Protein AF-M4BTX4-F1 (afdb_monomer_lite)

Radius of gyration: 18.1 Å; chains: 1; bounding box: 54×31×43 Å

pLDDT: mean 90.6, std 6.27, range [53.47, 97.69]

Secondary structure (DSSP, 8-state):
-HHHHHH-HHHHHHHHHHHHHHHHHHHHHHHTHHHHSSS-HHHHHHHHHHHHHHHHHHIIIIII-S--GGGT-HHIIIIIHHHHHHHHHHTTTTSSHHHHHHHHHHHHHHHHHHHHTTT-

Sequence (120 aa):
MVWYIALDIRAGTLAAGIVLLSYVFANYFVMEGSQALGVNCIRVCIAIQATAWILQFVGHGVFERRKPALFDSLDQAIITAPMFVLLEILFPLGYRPELYQRVTKQAQLNVVNFKASKTL

InterPro domains:
  IPR009305 2-hydroxy-palmitic acid dioxygenase Mpo1-like [PF06127] (33-90)
  IPR009305 2-hydroxy-palmitic acid dioxygenase Mpo1-like [PTHR28026] (2-118)

Structure (mmCIF, N/CA/C/O backbone):
data_AF-M4BTX4-F1
#
_entry.id   AF-M4BTX4-F1
#
loop_
_atom_site.group_PDB
_atom_site.id
_atom_site.type_symbol
_atom_site.label_atom_id
_atom_site.label_alt_id
_atom_site.label_comp_id
_atom_site.label_asym_id
_atom_site.label_entity_id
_atom_site.label_seq_id
_atom_site.pdbx_PDB_ins_code
_atom_site.Cartn_x
_atom_site.Cartn_y
_atom_site.Cartn_z
_atom_site.occupancy
_atom_site.B_iso_or_equiv
_atom_site.auth_seq_id
_atom_site.auth_comp_id
_atom_site.auth_asym_id
_atom_site.auth_atom_id
_atom_site.pdbx_PDB_model_num
ATOM 1 N N . MET A 1 1 ? 1.515 13.933 -2.395 1.00 83.62 1 MET A N 1
ATOM 2 C CA . MET A 1 1 ? 2.581 14.088 -1.379 1.00 83.62 1 MET A CA 1
ATOM 3 C C . MET A 1 1 ? 2.163 15.040 -0.270 1.00 83.62 1 MET A C 1
ATOM 5 O O . MET A 1 1 ? 1.965 14.567 0.838 1.00 83.62 1 MET A O 1
ATOM 9 N N . VAL A 1 2 ? 1.923 16.328 -0.558 1.00 89.75 2 VAL A N 1
ATOM 10 C CA . VAL A 1 2 ? 1.476 17.316 0.454 1.00 89.75 2 VAL A CA 1
ATOM 11 C C . VAL A 1 2 ? 0.210 16.871 1.194 1.00 89.75 2 VAL A C 1
ATOM 13 O O . VAL A 1 2 ? 0.145 16.981 2.411 1.00 89.75 2 VAL A O 1
ATOM 16 N N . TRP A 1 3 ? -0.750 16.277 0.477 1.00 89.44 3 TRP A N 1
ATOM 17 C CA . TRP A 1 3 ? -1.963 15.717 1.079 1.00 89.44 3 TRP A CA 1
ATOM 18 C C . TRP A 1 3 ? -1.682 14.707 2.204 1.00 89.44 3 TRP A C 1
ATOM 20 O O . TRP A 1 3 ? -2.297 14.782 3.259 1.00 89.44 3 TRP A O 1
ATOM 30 N N . TYR A 1 4 ? -0.714 13.800 2.033 1.00 91.75 4 TYR A N 1
ATOM 31 C CA . TYR A 1 4 ? -0.382 12.808 3.065 1.00 91.75 4 TYR A CA 1
ATOM 32 C C . TYR A 1 4 ? 0.195 13.464 4.307 1.00 91.75 4 TYR A C 1
ATOM 34 O O . TYR A 1 4 ? -0.222 13.154 5.419 1.00 91.75 4 TYR A O 1
ATOM 42 N N . ILE A 1 5 ? 1.103 14.414 4.102 1.00 92.94 5 ILE A N 1
ATOM 43 C CA . ILE A 1 5 ? 1.730 15.185 5.174 1.00 92.94 5 ILE A CA 1
ATOM 44 C C . ILE A 1 5 ? 0.669 15.967 5.966 1.00 92.94 5 ILE A C 1
ATOM 46 O O . ILE A 1 5 ? 0.755 16.039 7.189 1.00 92.94 5 ILE A O 1
ATOM 50 N N . ALA A 1 6 ? -0.352 16.501 5.285 1.00 93.62 6 ALA A N 1
ATOM 51 C CA . ALA A 1 6 ? -1.463 17.204 5.922 1.00 93.62 6 ALA A CA 1
ATOM 52 C C . ALA A 1 6 ? -2.355 16.286 6.781 1.00 93.62 6 ALA A C 1
ATOM 54 O O . ALA A 1 6 ? -2.885 16.743 7.791 1.00 93.62 6 ALA A O 1
ATOM 55 N N . LEU A 1 7 ? -2.511 15.007 6.413 1.00 91.50 7 LEU A N 1
ATOM 56 C CA . LEU A 1 7 ? -3.307 14.038 7.182 1.00 91.50 7 LEU A CA 1
ATOM 57 C C . LEU A 1 7 ? -2.621 13.618 8.488 1.00 91.50 7 LEU A C 1
ATOM 59 O O . LEU A 1 7 ? -3.256 13.556 9.538 1.00 91.50 7 LEU A O 1
ATOM 63 N N . ASP A 1 8 ? -1.327 13.318 8.433 1.00 93.88 8 ASP A N 1
ATOM 64 C CA . ASP A 1 8 ? -0.500 13.073 9.611 1.00 93.88 8 ASP A CA 1
ATOM 65 C C . ASP A 1 8 ? 0.957 13.365 9.255 1.00 93.88 8 ASP A C 1
ATOM 67 O O . ASP A 1 8 ? 1.511 12.766 8.337 1.00 93.88 8 ASP A O 1
ATOM 71 N N . ILE A 1 9 ? 1.605 14.262 9.997 1.00 94.81 9 ILE A N 1
ATOM 72 C CA . ILE A 1 9 ? 2.949 14.727 9.637 1.00 94.81 9 ILE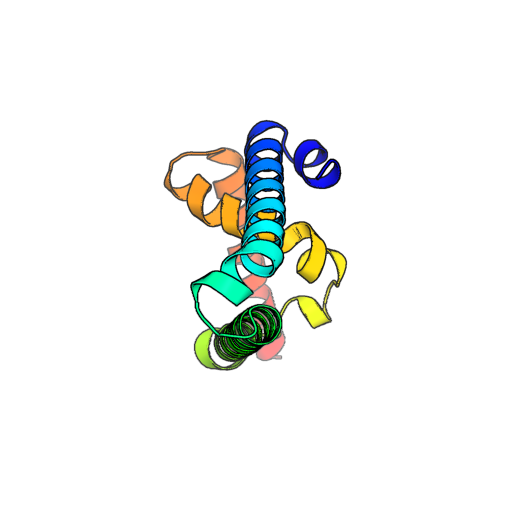 A CA 1
ATOM 73 C C . ILE A 1 9 ? 3.984 13.593 9.593 1.00 94.81 9 ILE A C 1
ATOM 75 O O . ILE A 1 9 ? 4.870 13.616 8.744 1.00 94.81 9 ILE A O 1
ATOM 79 N N . ARG A 1 10 ? 3.898 12.582 10.468 1.00 95.19 10 ARG A N 1
ATOM 80 C CA . ARG A 1 10 ? 4.937 11.544 10.581 1.00 95.19 10 ARG A CA 1
ATOM 81 C C . ARG A 1 10 ? 4.698 10.427 9.573 1.00 95.19 10 ARG A C 1
ATOM 83 O O . ARG A 1 10 ? 5.541 10.184 8.713 1.00 95.19 10 ARG A O 1
ATOM 90 N N . ALA A 1 11 ? 3.538 9.781 9.652 1.00 95.44 11 ALA A N 1
ATOM 91 C CA . ALA A 1 11 ? 3.173 8.707 8.736 1.00 95.44 11 ALA A CA 1
ATOM 92 C C . ALA A 1 11 ? 2.987 9.243 7.309 1.00 95.44 11 ALA A C 1
ATOM 94 O O . ALA A 1 11 ? 3.381 8.588 6.352 1.00 95.44 11 ALA A O 1
ATOM 95 N N . GLY A 1 12 ? 2.483 10.466 7.157 1.00 95.06 12 GLY A N 1
ATOM 96 C CA . GLY A 1 12 ? 2.304 11.109 5.863 1.00 95.06 12 GLY A CA 1
ATOM 97 C C . GLY A 1 12 ? 3.609 11.505 5.186 1.00 95.06 12 GLY A C 1
ATOM 98 O O . GLY A 1 12 ? 3.729 11.341 3.974 1.00 95.06 12 GLY A O 1
ATOM 99 N N . THR A 1 13 ? 4.614 11.956 5.947 1.00 95.75 13 THR A N 1
ATOM 100 C CA . THR A 1 13 ? 5.965 12.179 5.401 1.00 95.75 13 THR A CA 1
ATOM 101 C C . THR A 1 13 ? 6.599 10.860 4.971 1.00 95.75 13 THR A C 1
ATOM 103 O O . THR A 1 13 ? 7.175 10.790 3.888 1.00 95.75 13 THR A O 1
ATOM 106 N N . LEU A 1 14 ? 6.437 9.795 5.763 1.00 95.88 14 LEU A N 1
ATOM 107 C CA . LEU A 1 14 ? 6.919 8.463 5.396 1.00 95.88 14 LEU A CA 1
ATOM 108 C C . LEU A 1 14 ? 6.228 7.937 4.128 1.00 95.88 14 LEU A C 1
ATOM 110 O O . LEU A 1 14 ? 6.910 7.530 3.191 1.00 95.88 14 LEU A O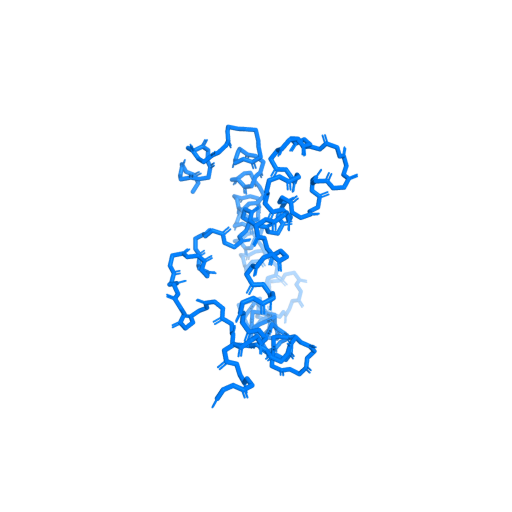 1
ATOM 114 N N . ALA A 1 15 ? 4.896 8.015 4.050 1.00 94.88 15 ALA A N 1
ATOM 115 C CA . ALA A 1 15 ? 4.132 7.644 2.859 1.00 94.88 15 ALA A CA 1
ATOM 116 C C . ALA A 1 15 ? 4.570 8.459 1.637 1.00 94.88 15 ALA A C 1
ATOM 118 O O . ALA A 1 15 ? 4.784 7.903 0.560 1.00 94.88 15 ALA A O 1
ATOM 119 N N . ALA A 1 16 ? 4.745 9.774 1.802 1.00 94.06 16 ALA A N 1
ATOM 120 C CA . ALA A 1 16 ? 5.201 10.639 0.726 1.00 94.06 16 ALA A CA 1
ATOM 121 C C . ALA A 1 16 ? 6.607 10.258 0.238 1.00 94.06 16 ALA A C 1
ATOM 123 O O . ALA A 1 16 ? 6.838 10.206 -0.969 1.00 94.06 16 ALA A O 1
ATOM 124 N N . GLY A 1 17 ? 7.515 9.932 1.160 1.00 95.56 17 GLY A N 1
ATOM 125 C CA . GLY A 1 17 ? 8.845 9.420 0.844 1.00 95.56 17 GLY A CA 1
ATOM 126 C C . GLY A 1 17 ? 8.794 8.098 0.081 1.00 95.56 17 GLY A C 1
ATOM 127 O O . GLY A 1 17 ? 9.426 7.982 -0.963 1.00 95.56 17 GLY A O 1
ATOM 128 N N . ILE A 1 18 ? 7.993 7.128 0.535 1.00 94.94 18 ILE A N 1
ATOM 129 C CA . ILE A 1 18 ? 7.848 5.823 -0.132 1.00 94.94 18 ILE A CA 1
ATOM 130 C C . ILE A 1 18 ? 7.319 5.989 -1.558 1.00 94.94 18 ILE A C 1
ATOM 132 O O . ILE A 1 18 ? 7.862 5.388 -2.487 1.00 94.94 18 ILE A O 1
ATOM 136 N N . VAL A 1 19 ? 6.290 6.817 -1.764 1.00 93.31 19 VAL A N 1
ATOM 137 C CA . VAL A 1 19 ? 5.749 7.038 -3.112 1.00 93.31 19 VAL A CA 1
ATOM 138 C C . VAL A 1 19 ? 6.752 7.778 -3.995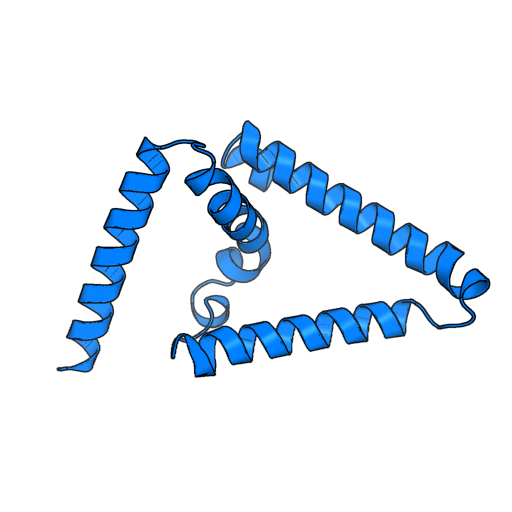 1.00 93.31 19 VAL A C 1
ATOM 140 O O . VAL A 1 19 ? 6.924 7.400 -5.152 1.00 93.31 19 VAL A O 1
ATOM 143 N N . LEU A 1 20 ? 7.457 8.783 -3.466 1.00 94.69 20 LEU A N 1
ATOM 144 C CA . LEU A 1 20 ? 8.502 9.485 -4.213 1.00 94.69 20 LEU A CA 1
ATOM 145 C C . LEU A 1 20 ? 9.637 8.537 -4.620 1.00 94.69 20 LEU A C 1
ATOM 147 O O . LEU A 1 20 ? 10.042 8.537 -5.779 1.00 94.69 20 LEU A O 1
ATOM 151 N N . LEU A 1 21 ? 10.117 7.700 -3.699 1.00 96.06 21 LEU A N 1
ATOM 152 C CA . LEU A 1 21 ? 11.153 6.707 -3.982 1.00 96.06 21 LEU A CA 1
ATOM 153 C C . LEU A 1 21 ? 10.679 5.685 -5.015 1.00 96.06 21 LEU A C 1
ATOM 155 O O . LEU A 1 21 ? 11.421 5.377 -5.941 1.00 96.06 21 LEU A O 1
ATOM 159 N N . SER A 1 22 ? 9.434 5.216 -4.909 1.00 93.50 22 SER A N 1
ATOM 160 C CA . SER A 1 22 ? 8.835 4.296 -5.883 1.00 93.50 22 SER A CA 1
ATOM 161 C C . SER A 1 22 ? 8.743 4.934 -7.271 1.00 93.50 22 SER A C 1
ATOM 163 O O . SER A 1 22 ? 9.044 4.286 -8.270 1.00 93.50 22 SER A O 1
ATOM 165 N N . TYR A 1 23 ? 8.382 6.218 -7.339 1.00 93.25 23 TYR A N 1
ATOM 166 C CA . TYR A 1 23 ? 8.350 6.981 -8.583 1.00 93.25 23 TYR A CA 1
ATOM 167 C C . TYR A 1 23 ? 9.747 7.129 -9.197 1.00 93.25 23 TYR A C 1
ATOM 169 O O . TYR A 1 23 ? 9.930 6.836 -10.378 1.00 93.25 23 TYR A O 1
ATOM 177 N N . VAL A 1 24 ? 10.744 7.544 -8.410 1.00 95.50 24 VAL A N 1
ATOM 178 C CA . VAL A 1 24 ? 12.134 7.680 -8.880 1.00 95.50 24 VAL A CA 1
ATOM 179 C C . VAL A 1 24 ? 12.673 6.331 -9.353 1.00 95.50 24 VAL A C 1
ATOM 181 O O . VAL A 1 24 ? 13.230 6.246 -10.446 1.00 95.50 24 VAL A O 1
ATOM 184 N N . PHE A 1 25 ? 12.442 5.267 -8.580 1.00 92.94 25 PHE A N 1
ATOM 185 C CA . PHE A 1 25 ? 12.839 3.909 -8.933 1.00 92.94 25 PHE A CA 1
ATOM 186 C C . PHE A 1 25 ? 12.192 3.443 -10.239 1.00 92.94 25 PHE A C 1
ATOM 188 O O . PHE A 1 25 ? 12.892 2.942 -11.113 1.00 92.94 25 PHE A O 1
ATOM 195 N N . ALA A 1 26 ? 10.883 3.643 -10.413 1.00 92.12 26 ALA A N 1
ATOM 196 C CA . ALA A 1 26 ? 10.184 3.257 -11.636 1.00 92.12 26 ALA A CA 1
ATOM 197 C C . ALA A 1 26 ? 10.728 3.996 -12.870 1.00 92.12 26 ALA A C 1
ATOM 199 O O . ALA A 1 26 ? 10.911 3.379 -13.918 1.00 92.12 26 ALA A O 1
ATOM 200 N N . ASN A 1 27 ? 11.038 5.292 -12.746 1.00 92.12 27 ASN A N 1
ATOM 201 C CA . ASN A 1 27 ? 11.642 6.062 -13.837 1.00 92.12 27 ASN A CA 1
ATOM 202 C C . ASN A 1 27 ? 13.044 5.551 -14.179 1.00 92.12 27 ASN A C 1
ATOM 204 O O . ASN A 1 27 ? 13.331 5.288 -15.345 1.00 92.12 27 ASN A O 1
ATOM 208 N N . TYR A 1 28 ? 13.887 5.343 -13.165 1.00 90.81 28 TYR A N 1
ATOM 209 C CA . TYR A 1 28 ? 15.220 4.773 -13.348 1.00 90.81 28 TYR A CA 1
ATOM 210 C C . TYR A 1 28 ? 15.159 3.389 -14.012 1.00 90.81 28 TYR A C 1
ATOM 212 O O . TYR A 1 28 ? 15.865 3.124 -14.984 1.00 90.81 28 TYR A O 1
ATOM 220 N N . PHE A 1 29 ? 14.255 2.524 -13.545 1.00 89.31 29 PHE A N 1
ATOM 221 C CA . PHE A 1 29 ? 14.050 1.183 -14.087 1.00 89.31 29 PHE A CA 1
ATOM 222 C C . PHE A 1 29 ? 13.614 1.200 -15.558 1.00 89.31 29 PHE A C 1
ATOM 224 O O . PHE A 1 29 ? 14.061 0.368 -16.346 1.00 89.31 29 PHE A O 1
ATOM 231 N N . VAL A 1 30 ? 12.763 2.150 -15.953 1.00 89.94 30 VAL A N 1
ATOM 232 C CA . VAL A 1 30 ? 12.336 2.290 -17.351 1.00 89.94 30 VAL A CA 1
ATOM 233 C C . VAL A 1 30 ? 13.474 2.795 -18.238 1.00 89.94 30 VAL A C 1
ATOM 235 O O . VAL A 1 30 ? 13.678 2.232 -19.317 1.00 89.94 30 VAL A O 1
ATOM 238 N N . MET A 1 31 ? 14.211 3.814 -17.788 1.00 88.12 31 MET A N 1
ATOM 239 C CA . MET A 1 31 ? 15.288 4.445 -18.555 1.00 88.12 31 MET A CA 1
ATOM 240 C C . MET A 1 31 ? 16.496 3.524 -18.746 1.00 88.12 31 MET A C 1
ATOM 242 O O . MET A 1 31 ? 16.908 3.278 -19.876 1.00 88.12 31 MET A O 1
ATOM 246 N N . GLU A 1 32 ? 17.025 2.978 -17.654 1.00 86.88 32 GLU A N 1
ATOM 247 C CA . GLU A 1 32 ? 18.282 2.221 -17.664 1.00 86.88 32 GLU A CA 1
ATOM 248 C C . GLU A 1 32 ? 18.038 0.711 -17.762 1.00 86.88 32 GLU A C 1
ATOM 250 O O . GLU A 1 32 ? 18.754 -0.025 -18.446 1.00 86.88 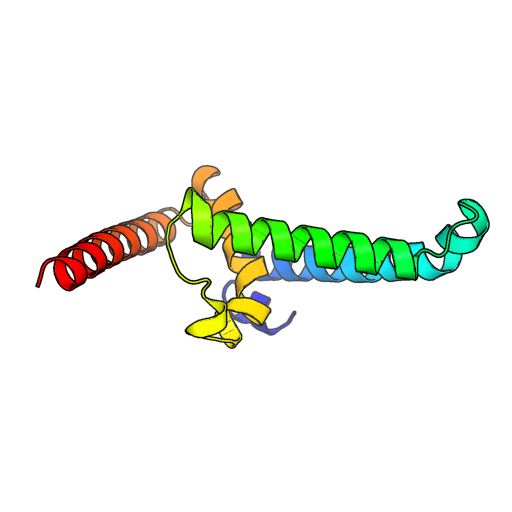32 GLU A O 1
ATOM 255 N N . GLY A 1 33 ? 16.975 0.227 -17.113 1.00 82.50 33 GLY A N 1
ATOM 256 C CA . GLY A 1 33 ? 16.684 -1.203 -17.026 1.00 82.50 33 GLY A CA 1
ATOM 257 C C . GLY A 1 33 ? 16.321 -1.829 -18.370 1.00 82.50 33 GLY A C 1
ATOM 258 O O . GLY A 1 33 ? 16.632 -2.998 -18.587 1.00 82.50 33 GLY A O 1
ATOM 259 N N . SER A 1 34 ? 15.731 -1.066 -19.300 1.00 80.50 34 SER A N 1
ATOM 260 C CA . SER A 1 34 ? 15.309 -1.618 -20.596 1.00 80.50 34 SER A CA 1
ATOM 261 C C . SER A 1 34 ? 16.497 -2.115 -21.425 1.00 80.50 34 SER A C 1
ATOM 263 O O . SER A 1 34 ? 16.414 -3.160 -22.068 1.00 80.50 34 SER A O 1
ATOM 265 N N . GLN A 1 35 ? 17.618 -1.386 -21.388 1.00 77.50 35 GLN A N 1
ATOM 266 C CA . GLN A 1 35 ? 18.845 -1.785 -22.080 1.00 77.50 35 GLN A CA 1
ATOM 267 C C . GLN A 1 35 ? 19.584 -2.886 -21.318 1.00 77.50 35 GLN A C 1
ATOM 269 O O . GLN A 1 35 ? 20.007 -3.867 -21.923 1.00 77.50 35 GLN A O 1
ATOM 274 N N . ALA A 1 36 ? 19.691 -2.758 -19.992 1.00 82.88 36 ALA A N 1
ATOM 275 C CA . ALA A 1 36 ? 20.423 -3.710 -19.158 1.00 82.88 36 ALA A CA 1
ATOM 276 C C . ALA A 1 36 ? 19.778 -5.108 -19.114 1.00 82.88 36 ALA A C 1
ATOM 278 O O . ALA A 1 36 ? 20.482 -6.114 -19.068 1.00 82.88 36 ALA A O 1
ATOM 279 N N . LEU A 1 37 ? 18.445 -5.180 -19.126 1.00 83.06 37 LEU A N 1
ATOM 280 C CA . LEU A 1 37 ? 17.689 -6.431 -19.002 1.00 83.06 37 LEU A CA 1
ATOM 281 C C . LEU A 1 37 ? 17.232 -6.997 -20.355 1.00 83.06 37 LEU A C 1
ATOM 283 O O . LEU A 1 37 ? 16.673 -8.090 -20.396 1.00 83.06 37 LEU A O 1
ATOM 287 N N . GLY A 1 38 ? 17.415 -6.255 -21.454 1.00 84.50 38 GLY A N 1
ATOM 288 C CA . GLY A 1 38 ? 16.959 -6.658 -22.788 1.00 84.50 38 GLY A CA 1
ATOM 289 C C . GLY A 1 38 ? 15.436 -6.811 -22.912 1.00 84.50 38 GLY A C 1
ATOM 290 O O . GLY A 1 38 ? 14.951 -7.471 -23.830 1.00 84.50 38 GLY A O 1
ATOM 291 N N . VAL A 1 39 ? 14.667 -6.223 -21.990 1.00 86.19 39 VAL A N 1
ATOM 292 C CA . VAL A 1 39 ? 13.199 -6.284 -21.961 1.00 86.19 39 VAL A CA 1
ATOM 293 C C . VAL A 1 39 ? 12.605 -4.885 -22.017 1.00 86.19 39 VAL A C 1
ATOM 295 O O . VAL A 1 39 ? 13.184 -3.915 -21.544 1.00 86.19 39 VAL A O 1
ATOM 298 N N . ASN A 1 40 ? 11.398 -4.766 -22.564 1.00 89.25 40 ASN A N 1
ATOM 299 C CA . ASN A 1 40 ? 10.667 -3.506 -22.514 1.00 89.25 40 ASN A CA 1
ATOM 300 C C . ASN A 1 40 ? 10.101 -3.297 -21.097 1.00 89.25 40 ASN A C 1
ATOM 302 O O . ASN A 1 40 ? 9.055 -3.856 -20.758 1.00 89.25 40 ASN A O 1
ATOM 306 N N . CYS A 1 41 ? 10.778 -2.488 -20.277 1.00 90.69 41 CYS A N 1
ATOM 307 C CA . CYS A 1 41 ? 10.399 -2.262 -18.881 1.00 90.69 41 CYS A CA 1
ATOM 308 C C . CYS A 1 41 ? 9.002 -1.651 -18.715 1.00 90.69 41 CYS A C 1
ATOM 310 O O . CYS A 1 41 ? 8.330 -1.951 -17.733 1.00 90.69 41 CYS A O 1
ATOM 312 N N . ILE A 1 42 ? 8.504 -0.867 -19.681 1.00 91.00 42 ILE A N 1
ATOM 313 C CA . ILE A 1 42 ? 7.125 -0.352 -19.631 1.00 91.00 42 ILE A CA 1
ATOM 314 C C . ILE A 1 42 ? 6.119 -1.506 -19.676 1.00 91.00 42 ILE A C 1
ATOM 316 O O . ILE A 1 42 ? 5.166 -1.516 -18.897 1.00 91.00 42 ILE A O 1
ATOM 320 N N . ARG A 1 43 ? 6.338 -2.511 -20.537 1.00 91.38 43 ARG A N 1
ATOM 321 C CA . ARG A 1 43 ? 5.474 -3.705 -20.578 1.00 91.38 43 ARG A CA 1
ATOM 322 C C . ARG A 1 43 ? 5.497 -4.456 -19.252 1.00 91.38 43 ARG A C 1
ATOM 324 O O . ARG A 1 43 ? 4.448 -4.908 -18.805 1.00 91.38 43 ARG A O 1
ATOM 331 N N . VAL A 1 44 ? 6.665 -4.549 -18.616 1.00 91.56 44 VAL A N 1
ATOM 332 C CA . VAL A 1 44 ? 6.808 -5.163 -17.289 1.00 91.56 44 VAL A CA 1
ATOM 333 C C . VAL A 1 44 ? 6.017 -4.376 -16.240 1.00 91.56 44 VAL A C 1
ATOM 335 O O . VAL A 1 44 ? 5.212 -4.969 -15.528 1.00 91.56 44 VAL A O 1
ATOM 338 N N . CYS A 1 45 ? 6.162 -3.049 -16.185 1.00 91.81 45 CYS A N 1
ATOM 339 C CA . CYS A 1 45 ? 5.410 -2.202 -15.255 1.00 91.81 45 CYS A CA 1
ATOM 340 C C . CYS A 1 45 ? 3.892 -2.334 -15.451 1.00 91.81 45 CYS A C 1
ATOM 342 O O . CYS A 1 45 ? 3.160 -2.481 -14.474 1.00 91.81 45 CYS A O 1
ATOM 344 N N . ILE A 1 46 ? 3.412 -2.340 -16.700 1.00 94.44 46 ILE A N 1
ATOM 345 C CA . ILE A 1 46 ? 1.988 -2.537 -17.013 1.00 94.44 46 ILE A CA 1
ATOM 346 C C . ILE A 1 46 ? 1.518 -3.926 -16.567 1.00 94.44 46 ILE A C 1
ATOM 348 O O . ILE A 1 46 ? 0.447 -4.042 -15.974 1.00 94.44 46 ILE A O 1
ATOM 352 N N . ALA A 1 47 ? 2.312 -4.973 -16.808 1.00 94.88 47 ALA A N 1
ATOM 353 C CA . ALA A 1 47 ? 1.974 -6.330 -16.389 1.00 94.88 47 ALA A CA 1
ATOM 354 C C . ALA A 1 47 ? 1.876 -6.446 -14.859 1.00 94.88 47 ALA A C 1
ATOM 356 O O . ALA A 1 47 ? 0.913 -7.023 -14.349 1.00 94.88 47 ALA A O 1
ATOM 357 N N . ILE A 1 48 ? 2.820 -5.849 -14.123 1.00 94.19 48 ILE A N 1
ATOM 358 C CA . ILE A 1 48 ? 2.791 -5.785 -12.654 1.00 94.19 48 ILE A CA 1
ATOM 359 C C . ILE A 1 48 ? 1.549 -5.024 -12.182 1.00 94.19 48 ILE A C 1
ATOM 361 O O . ILE A 1 48 ? 0.817 -5.524 -11.329 1.00 94.19 48 ILE A O 1
ATOM 365 N N . GLN A 1 49 ? 1.266 -3.856 -12.765 1.00 93.81 49 GLN A N 1
ATOM 366 C CA . GLN A 1 49 ? 0.112 -3.038 -12.396 1.00 93.81 49 GLN A CA 1
ATOM 367 C C . GLN A 1 49 ? -1.212 -3.775 -12.631 1.00 93.81 49 GLN A C 1
ATOM 369 O O . GLN A 1 49 ? -2.074 -3.779 -11.754 1.00 93.81 49 GLN A O 1
ATOM 374 N N . ALA A 1 50 ? -1.376 -4.415 -13.792 1.00 96.75 50 ALA A N 1
ATOM 375 C CA . ALA A 1 50 ? -2.574 -5.181 -14.120 1.00 96.75 50 ALA A CA 1
ATOM 376 C C . ALA A 1 50 ? -2.749 -6.376 -13.175 1.00 96.75 50 ALA A C 1
ATOM 378 O O . ALA A 1 50 ? -3.836 -6.592 -12.644 1.00 96.75 50 ALA A O 1
ATOM 379 N N . THR A 1 51 ? -1.664 -7.107 -12.905 1.00 97.69 51 THR A N 1
ATOM 380 C CA . THR A 1 51 ? -1.679 -8.242 -11.974 1.00 97.69 51 THR A CA 1
ATOM 381 C C . THR A 1 51 ? -2.062 -7.795 -10.565 1.00 97.69 51 THR A C 1
ATOM 383 O O . THR A 1 51 ? -2.927 -8.409 -9.945 1.00 97.69 51 THR A O 1
ATOM 386 N N . ALA A 1 52 ? -1.490 -6.694 -10.070 1.00 94.81 52 ALA A N 1
ATOM 387 C CA . ALA A 1 52 ? -1.817 -6.148 -8.755 1.00 94.81 52 ALA A CA 1
ATOM 388 C C . ALA A 1 52 ? -3.303 -5.765 -8.638 1.00 94.81 52 ALA A C 1
ATOM 390 O O . ALA A 1 52 ? -3.943 -6.114 -7.648 1.00 94.81 52 ALA A O 1
ATOM 391 N N . TRP A 1 53 ? -3.880 -5.120 -9.659 1.00 93.88 53 TRP A N 1
ATOM 392 C CA . TRP A 1 53 ? -5.315 -4.806 -9.689 1.00 93.88 53 TRP A CA 1
ATOM 393 C C . TRP A 1 53 ? -6.193 -6.056 -9.691 1.00 93.88 53 TRP A C 1
ATOM 395 O O . TRP A 1 53 ? -7.168 -6.120 -8.944 1.00 93.88 53 TRP A O 1
ATOM 405 N N . ILE A 1 54 ? -5.844 -7.068 -10.492 1.00 95.69 54 ILE A N 1
ATOM 406 C CA . ILE A 1 54 ? -6.571 -8.344 -10.512 1.00 95.69 54 ILE A CA 1
ATOM 407 C C . ILE A 1 54 ? -6.563 -8.967 -9.115 1.00 95.69 54 ILE A C 1
ATOM 409 O O . ILE A 1 54 ? -7.617 -9.351 -8.612 1.00 95.69 54 ILE A O 1
ATOM 413 N N . LEU A 1 55 ? -5.400 -9.016 -8.461 1.00 95.19 55 LEU A N 1
ATOM 414 C CA . LEU A 1 55 ? -5.281 -9.557 -7.109 1.00 95.19 55 LEU A CA 1
ATOM 415 C C . LEU A 1 55 ? -6.109 -8.767 -6.089 1.00 95.19 55 LEU A C 1
ATOM 417 O O . LEU A 1 55 ? -6.757 -9.386 -5.250 1.00 95.19 55 LEU A O 1
ATOM 421 N N . GLN A 1 56 ? -6.157 -7.435 -6.180 1.00 91.50 56 GLN A N 1
ATOM 422 C CA . GLN A 1 56 ? -7.013 -6.612 -5.314 1.00 91.50 56 GLN A CA 1
ATOM 423 C C . GLN A 1 56 ? -8.500 -6.923 -5.519 1.00 91.50 56 GLN A C 1
ATOM 425 O O . GLN A 1 56 ? -9.229 -7.130 -4.549 1.00 91.50 56 GLN A O 1
ATOM 430 N N . PHE A 1 57 ? -8.962 -7.016 -6.771 1.00 92.81 57 PHE A N 1
ATOM 431 C CA . PHE A 1 57 ? -10.356 -7.362 -7.058 1.00 92.81 57 PHE A CA 1
ATOM 432 C C . PHE A 1 57 ? -10.714 -8.776 -6.597 1.00 92.81 57 PHE A C 1
ATOM 434 O O . PHE A 1 57 ? -11.800 -8.979 -6.053 1.00 92.81 57 PHE A O 1
ATOM 441 N N . VAL A 1 58 ? -9.807 -9.744 -6.758 1.00 94.88 58 VAL A N 1
ATOM 442 C CA . VAL A 1 58 ? -9.982 -11.105 -6.231 1.00 94.88 58 VAL A CA 1
ATOM 443 C C . VAL A 1 58 ? -10.014 -11.091 -4.700 1.00 94.88 58 VAL A C 1
ATOM 445 O O . VAL A 1 58 ? -10.895 -11.716 -4.113 1.00 94.88 58 VAL A O 1
ATOM 448 N N . GLY A 1 59 ? -9.119 -10.340 -4.053 1.00 93.06 59 GLY A N 1
ATOM 449 C CA . GLY A 1 59 ? -9.099 -10.100 -2.607 1.00 93.06 59 GLY A CA 1
ATOM 450 C C . GLY A 1 59 ? -10.459 -9.645 -2.082 1.00 93.06 59 GLY A C 1
ATOM 451 O O . GLY A 1 59 ? -11.104 -10.340 -1.294 1.00 93.06 59 GLY A O 1
ATOM 452 N N . HIS A 1 60 ? -10.947 -8.521 -2.604 1.00 90.50 60 HIS A N 1
ATOM 453 C CA . HIS A 1 60 ? -12.223 -7.949 -2.186 1.00 90.50 60 HIS A CA 1
ATOM 454 C C . HIS A 1 60 ? -13.423 -8.839 -2.550 1.00 90.50 60 HIS A C 1
ATOM 456 O O . HIS A 1 60 ? -14.302 -9.085 -1.721 1.00 90.50 60 HIS A O 1
ATOM 462 N N . GLY A 1 61 ? -13.466 -9.366 -3.775 1.00 88.94 61 GLY A N 1
ATOM 463 C CA . GLY A 1 61 ? -14.612 -10.122 -4.278 1.00 88.94 61 GLY A CA 1
ATOM 464 C C . GLY A 1 61 ? -14.738 -11.528 -3.689 1.00 88.94 61 GLY A C 1
ATOM 465 O O . GLY A 1 61 ? -15.826 -11.926 -3.272 1.00 88.94 61 GLY A O 1
ATOM 466 N N . VAL A 1 62 ? -13.638 -12.283 -3.642 1.00 91.00 62 VAL A N 1
ATOM 467 C CA . VAL A 1 62 ? -13.643 -13.703 -3.253 1.00 91.00 62 VAL A CA 1
ATOM 468 C C . VAL A 1 62 ? -13.430 -13.871 -1.753 1.00 91.00 62 VAL A C 1
ATOM 470 O O . VAL A 1 62 ? -14.191 -14.597 -1.108 1.00 91.00 62 VAL A O 1
ATOM 473 N N . PHE A 1 63 ? -12.423 -13.201 -1.189 1.00 91.38 63 PHE A N 1
ATOM 474 C CA . PHE A 1 63 ? -12.031 -13.408 0.206 1.00 91.38 63 PHE A CA 1
ATOM 475 C C . PHE A 1 63 ? -12.833 -12.529 1.167 1.00 91.38 63 PHE A C 1
ATOM 477 O O . PHE A 1 63 ? -13.370 -13.031 2.154 1.00 91.38 63 PHE A O 1
ATOM 484 N N . GLU A 1 64 ? -12.984 -11.238 0.867 1.00 86.88 64 GLU A N 1
ATOM 485 C CA . GLU A 1 64 ? -13.740 -10.323 1.733 1.00 86.88 64 GLU A CA 1
ATOM 486 C C . GLU A 1 64 ? -15.249 -10.342 1.456 1.00 86.88 64 GLU A C 1
ATOM 488 O O . GLU A 1 64 ? -16.044 -9.962 2.322 1.00 86.88 64 GLU A O 1
ATOM 493 N N . ARG A 1 65 ? -15.654 -10.791 0.258 1.00 87.69 65 ARG A N 1
ATOM 494 C CA . ARG A 1 65 ? -17.035 -10.737 -0.257 1.00 87.69 65 ARG A CA 1
ATOM 495 C C . ARG A 1 65 ? -17.639 -9.331 -0.154 1.00 87.69 65 ARG A C 1
ATOM 497 O O . ARG A 1 65 ? -18.813 -9.158 0.204 1.00 87.69 65 ARG A O 1
ATOM 504 N N . ARG A 1 66 ? -16.819 -8.319 -0.439 1.00 83.75 66 ARG A N 1
ATOM 505 C CA . ARG A 1 66 ? -17.157 -6.892 -0.389 1.00 83.75 66 ARG A CA 1
ATOM 506 C C . ARG A 1 66 ? -16.821 -6.222 -1.710 1.00 83.75 66 ARG A C 1
ATOM 508 O O . ARG A 1 66 ? -15.965 -6.677 -2.462 1.00 83.75 66 ARG A O 1
ATOM 515 N N . LYS A 1 67 ? -17.532 -5.134 -2.002 1.00 85.25 67 LYS A N 1
ATOM 516 C CA . LYS A 1 67 ? -17.174 -4.276 -3.129 1.00 85.25 67 LYS A CA 1
ATOM 517 C C . LYS A 1 67 ? -15.908 -3.497 -2.756 1.00 85.25 67 LYS A C 1
ATOM 519 O O . LYS A 1 67 ? -15.783 -3.101 -1.598 1.00 85.25 67 LYS A O 1
ATOM 524 N N . PRO A 1 68 ? -14.978 -3.290 -3.698 1.00 83.31 68 PRO A N 1
ATOM 525 C CA . PRO A 1 68 ? -13.828 -2.435 -3.456 1.00 83.31 68 PRO A CA 1
ATOM 526 C C . PRO A 1 68 ? -14.287 -0.985 -3.275 1.00 83.31 68 PRO A C 1
ATOM 528 O O . PRO A 1 68 ? -15.204 -0.532 -3.966 1.00 83.31 68 PRO A O 1
ATOM 531 N N . ALA A 1 69 ? -13.581 -0.244 -2.417 1.00 82.56 69 ALA A N 1
ATOM 532 C CA . ALA A 1 69 ? -13.859 1.166 -2.124 1.00 82.56 69 ALA A CA 1
ATOM 533 C C . ALA A 1 69 ? -13.829 2.071 -3.371 1.00 82.56 69 ALA A C 1
ATOM 535 O O . ALA A 1 69 ? -14.371 3.172 -3.349 1.00 82.56 69 ALA A O 1
ATOM 536 N N . LEU A 1 70 ? -13.247 1.592 -4.477 1.00 83.31 70 LEU A N 1
ATOM 537 C CA . LEU A 1 70 ? -13.289 2.242 -5.788 1.00 83.31 70 LEU A CA 1
ATOM 538 C C . LEU A 1 70 ? -14.714 2.618 -6.224 1.00 83.31 70 LEU A C 1
ATOM 540 O O . LEU A 1 70 ? -14.889 3.636 -6.886 1.00 83.31 70 LEU A O 1
ATOM 544 N N . PHE A 1 71 ? -15.720 1.819 -5.854 1.00 83.12 71 PHE A N 1
ATOM 545 C CA . PHE A 1 71 ? -17.118 2.086 -6.206 1.00 83.12 71 PHE A CA 1
ATOM 546 C C . PHE A 1 71 ? -17.846 3.007 -5.220 1.00 83.12 71 PHE A C 1
ATOM 548 O O . PHE A 1 71 ? -18.931 3.481 -5.545 1.00 83.12 71 PHE A O 1
ATOM 555 N N . ASP A 1 72 ? -17.261 3.263 -4.049 1.00 81.56 72 ASP A N 1
ATOM 556 C CA . ASP A 1 72 ? -17.881 4.051 -2.981 1.00 81.56 72 ASP A CA 1
ATOM 557 C C . ASP A 1 72 ? -17.267 5.459 -2.887 1.00 81.56 72 ASP A C 1
ATOM 559 O O . ASP A 1 72 ? -17.970 6.435 -2.631 1.00 81.56 72 ASP A O 1
ATOM 563 N N . SER A 1 73 ? -15.955 5.580 -3.117 1.00 84.12 73 SER A N 1
ATOM 564 C CA . SER A 1 73 ? -15.208 6.833 -2.965 1.00 84.12 73 SER A CA 1
ATOM 565 C C . SER A 1 73 ? -13.869 6.785 -3.715 1.00 84.12 73 SER A C 1
ATOM 567 O O . SER A 1 73 ? -12.921 6.109 -3.298 1.00 84.12 73 SER A O 1
ATOM 569 N N . LEU A 1 74 ? -13.779 7.519 -4.830 1.00 83.19 74 LEU A N 1
ATOM 570 C CA . LEU A 1 74 ? -12.584 7.560 -5.687 1.00 83.19 74 LEU A CA 1
ATOM 571 C C . LEU A 1 74 ? -11.363 8.164 -4.981 1.00 83.19 74 LEU A C 1
ATOM 573 O O . LEU A 1 74 ? -10.234 7.727 -5.206 1.00 83.19 74 LEU A O 1
ATOM 577 N N . ASP A 1 75 ? -11.583 9.148 -4.112 1.00 83.00 75 ASP A N 1
ATOM 578 C CA . ASP A 1 75 ? -10.548 9.776 -3.295 1.00 83.00 75 ASP A CA 1
ATOM 579 C C . ASP A 1 75 ? -9.895 8.755 -2.353 1.00 83.00 75 ASP A C 1
ATOM 581 O O . ASP A 1 75 ? -8.668 8.657 -2.312 1.00 83.00 75 ASP A O 1
ATOM 585 N N . GLN A 1 76 ? -10.690 7.923 -1.673 1.00 79.56 76 GLN A N 1
ATOM 586 C CA . GLN A 1 76 ? -10.156 6.881 -0.793 1.00 79.56 76 GLN A CA 1
ATOM 587 C C . GLN A 1 76 ? -9.373 5.827 -1.572 1.00 79.56 76 GLN A C 1
ATOM 589 O O . GLN A 1 76 ? -8.290 5.430 -1.141 1.00 79.56 76 GLN A O 1
ATOM 594 N N . ALA A 1 77 ? -9.893 5.415 -2.730 1.00 81.69 77 ALA A N 1
ATOM 595 C CA . ALA A 1 77 ? -9.290 4.366 -3.540 1.00 81.69 77 ALA A CA 1
ATOM 596 C C . ALA A 1 77 ? -7.953 4.782 -4.174 1.00 81.69 77 ALA A C 1
ATOM 598 O O . ALA A 1 77 ? -7.027 3.978 -4.222 1.00 81.69 77 ALA A O 1
ATOM 599 N N . ILE A 1 78 ? -7.837 6.023 -4.658 1.00 79.44 78 ILE A N 1
ATOM 600 C CA . ILE A 1 78 ? -6.668 6.464 -5.438 1.00 79.44 78 ILE A CA 1
ATOM 601 C C . ILE A 1 78 ? -5.692 7.271 -4.584 1.00 79.44 78 ILE A C 1
ATOM 603 O O . ILE A 1 78 ? -4.477 7.115 -4.706 1.00 79.44 78 ILE A O 1
ATOM 607 N N . ILE A 1 79 ? -6.205 8.149 -3.723 1.00 82.81 79 ILE A N 1
ATOM 608 C CA . ILE A 1 79 ? -5.367 9.065 -2.955 1.00 82.81 79 ILE A CA 1
ATOM 609 C C . ILE A 1 79 ? -5.041 8.434 -1.612 1.00 82.81 79 ILE A C 1
ATOM 611 O O . ILE A 1 79 ? -3.872 8.339 -1.263 1.00 82.81 79 ILE A O 1
ATOM 615 N N . THR A 1 80 ? -6.034 7.992 -0.851 1.00 86.56 80 THR A N 1
ATOM 616 C CA . THR A 1 80 ? -5.839 7.655 0.568 1.00 86.56 80 THR A CA 1
ATOM 617 C C . THR A 1 80 ? -5.316 6.230 0.793 1.00 86.56 80 THR A C 1
ATOM 619 O O . THR A 1 80 ? -4.750 5.952 1.851 1.00 86.56 80 THR A O 1
ATOM 622 N N . ALA A 1 81 ? -5.420 5.344 -0.201 1.00 89.12 81 ALA A N 1
ATOM 623 C CA . ALA A 1 81 ? -5.027 3.938 -0.093 1.00 89.12 81 ALA A CA 1
ATOM 624 C C . ALA A 1 81 ? -3.556 3.696 0.327 1.00 89.12 81 ALA A C 1
ATOM 626 O O . ALA A 1 81 ? -3.337 2.881 1.224 1.00 89.12 81 ALA A O 1
ATOM 627 N N . PRO A 1 82 ? -2.532 4.407 -0.196 1.00 89.38 82 PRO A N 1
ATOM 628 C CA . PRO A 1 82 ? -1.153 4.227 0.273 1.00 89.38 82 PRO A CA 1
ATOM 629 C C . PRO A 1 82 ? -0.972 4.567 1.756 1.00 89.38 82 PRO A C 1
ATOM 631 O O . PRO A 1 82 ? -0.221 3.900 2.466 1.00 89.38 82 PRO A O 1
ATOM 634 N N . MET A 1 83 ? -1.691 5.584 2.239 1.00 91.69 83 MET A N 1
ATOM 635 C CA . MET A 1 83 ? -1.686 5.952 3.653 1.00 91.69 83 MET A CA 1
ATOM 636 C C . MET A 1 83 ? -2.379 4.883 4.505 1.00 91.69 83 MET A C 1
ATOM 638 O O . MET A 1 83 ? -1.894 4.555 5.584 1.00 91.69 83 MET A O 1
ATOM 642 N N . PHE A 1 84 ? -3.485 4.319 4.013 1.00 91.38 84 PHE A N 1
ATOM 643 C CA . PHE A 1 84 ? -4.199 3.223 4.668 1.00 91.38 84 PHE A CA 1
ATOM 644 C C . PHE A 1 84 ? -3.297 1.996 4.865 1.00 91.38 84 PHE A C 1
ATOM 646 O O . PHE A 1 84 ? -3.116 1.563 6.001 1.00 91.38 84 PHE A O 1
ATOM 653 N N . VAL A 1 85 ? -2.652 1.510 3.797 1.00 92.44 85 VAL A N 1
ATOM 654 C CA . VAL A 1 85 ? -1.744 0.348 3.860 1.00 92.44 85 VAL A CA 1
ATOM 655 C C . VAL A 1 85 ? -0.573 0.610 4.810 1.00 92.44 85 VAL A C 1
ATOM 657 O O . VAL A 1 85 ? -0.213 -0.249 5.612 1.00 92.44 85 VAL A O 1
ATOM 660 N N . LEU A 1 86 ? 0.011 1.813 4.768 1.00 95.81 86 LEU A N 1
ATOM 661 C CA . LEU A 1 86 ? 1.091 2.168 5.686 1.00 95.81 86 LEU A CA 1
ATOM 662 C C . LEU A 1 86 ? 0.626 2.140 7.149 1.00 95.81 86 LEU A C 1
ATOM 664 O O . LEU A 1 86 ? 1.331 1.616 8.009 1.00 95.81 86 LEU A O 1
ATOM 668 N N . LEU A 1 87 ? -0.550 2.694 7.447 1.00 95.44 87 LEU A N 1
ATOM 669 C CA . LEU A 1 87 ? -1.089 2.708 8.805 1.00 95.44 87 LEU A CA 1
ATOM 670 C C . LEU A 1 87 ? -1.421 1.302 9.317 1.00 95.44 87 LEU A C 1
ATOM 672 O O . LEU A 1 87 ? -1.147 1.031 10.483 1.00 95.44 87 LEU A O 1
ATOM 676 N N . GLU A 1 88 ? -1.921 0.394 8.475 1.00 94.44 88 GLU A N 1
ATOM 677 C CA . GLU A 1 88 ? -2.134 -1.013 8.856 1.00 94.44 88 GLU A CA 1
ATOM 678 C C . GLU A 1 88 ? -0.841 -1.716 9.286 1.00 94.44 88 GLU A C 1
ATOM 680 O O . GLU A 1 88 ? -0.872 -2.554 10.184 1.00 94.44 88 GLU A O 1
ATOM 685 N N . ILE A 1 89 ? 0.302 -1.342 8.702 1.00 96.25 89 ILE A N 1
ATOM 686 C CA . ILE A 1 89 ? 1.619 -1.848 9.112 1.00 96.25 89 ILE A CA 1
ATOM 687 C C . ILE A 1 89 ? 2.094 -1.160 10.399 1.00 96.25 89 ILE A C 1
ATOM 689 O O . ILE A 1 89 ? 2.652 -1.804 11.284 1.00 96.25 89 ILE A O 1
ATOM 693 N N . LEU A 1 90 ? 1.887 0.153 10.527 1.00 96.88 90 LEU A N 1
ATOM 694 C CA . LEU A 1 90 ? 2.392 0.936 11.660 1.00 96.88 90 LEU A CA 1
ATOM 695 C C . LEU A 1 90 ? 1.598 0.722 12.960 1.00 96.88 90 LEU A C 1
ATOM 697 O O . LEU A 1 90 ? 2.179 0.759 14.045 1.00 96.88 90 LEU A O 1
ATOM 701 N N . PHE A 1 91 ? 0.285 0.512 12.885 1.00 96.56 91 PHE A N 1
ATOM 702 C CA . PHE A 1 91 ? -0.568 0.302 14.057 1.00 96.56 91 PHE A CA 1
ATOM 703 C C . PHE A 1 91 ? -0.141 -0.877 14.949 1.00 96.56 91 PHE A C 1
ATOM 705 O O . PHE A 1 91 ? 0.022 -0.651 16.152 1.00 96.56 91 PHE A O 1
ATOM 712 N N . PRO A 1 92 ? 0.110 -2.100 14.435 1.00 95.44 92 PRO A N 1
ATOM 713 C CA . PRO A 1 92 ? 0.600 -3.203 15.264 1.00 95.44 92 PRO A CA 1
ATOM 714 C C . PRO A 1 92 ? 2.014 -2.961 15.817 1.00 95.44 92 PRO A C 1
ATOM 716 O O . PRO A 1 92 ? 2.383 -3.578 16.812 1.00 95.44 92 PRO A O 1
ATOM 719 N N . LEU A 1 93 ? 2.782 -2.028 15.239 1.00 96.94 93 LEU A N 1
ATOM 720 C CA . LEU A 1 93 ? 4.084 -1.582 15.757 1.00 96.94 93 LEU A CA 1
ATOM 721 C C . LEU A 1 93 ? 3.966 -0.513 16.862 1.00 96.94 93 LEU A C 1
ATOM 723 O O . LEU A 1 93 ? 4.973 0.032 17.310 1.00 96.94 93 LEU A O 1
ATOM 727 N N . GLY A 1 94 ? 2.748 -0.192 17.310 1.00 95.81 94 GLY A N 1
ATOM 728 C CA . GLY A 1 94 ? 2.496 0.763 18.391 1.00 95.81 94 GLY A CA 1
ATOM 729 C C . GLY A 1 94 ? 2.351 2.218 17.938 1.00 95.81 94 GLY A C 1
ATOM 730 O O . GLY A 1 94 ? 2.326 3.123 18.774 1.00 95.81 94 GLY A O 1
ATOM 731 N N . TYR A 1 95 ? 2.233 2.484 16.635 1.00 96.94 95 TYR A N 1
ATOM 732 C CA . TYR A 1 95 ? 1.991 3.838 16.143 1.00 96.94 95 TYR A CA 1
ATOM 733 C C . TYR A 1 95 ? 0.575 4.314 16.498 1.00 96.94 95 TYR A C 1
ATOM 735 O O . TYR A 1 95 ? -0.402 3.650 16.171 1.00 96.94 95 TYR A O 1
ATOM 743 N N . ARG A 1 96 ? 0.444 5.492 17.132 1.00 95.31 96 ARG A N 1
ATOM 744 C CA . ARG A 1 96 ? -0.850 6.148 17.444 1.00 95.31 96 ARG A CA 1
ATOM 745 C C . ARG A 1 96 ? -1.902 5.177 18.044 1.00 95.31 96 ARG A C 1
ATOM 747 O O . ARG A 1 96 ? -2.988 5.035 17.476 1.00 95.31 96 ARG A O 1
ATOM 754 N N . PRO A 1 97 ? -1.644 4.551 19.207 1.00 96.00 97 PRO A N 1
ATOM 755 C CA . PRO A 1 97 ? -2.497 3.486 19.750 1.00 96.00 97 PRO A CA 1
ATOM 756 C C . PRO A 1 97 ? -3.951 3.923 19.990 1.00 96.00 97 PRO A C 1
ATOM 758 O O . PRO A 1 97 ? -4.878 3.166 19.714 1.00 96.00 97 PRO A O 1
ATOM 761 N N . GLU A 1 98 ? -4.179 5.165 20.421 1.00 96.50 98 GLU A N 1
ATOM 762 C CA . GLU A 1 98 ? -5.535 5.708 20.582 1.00 96.50 98 GLU A CA 1
ATOM 763 C C . GLU A 1 98 ? -6.291 5.816 19.251 1.00 96.50 98 GLU A C 1
ATOM 765 O O . GLU A 1 98 ? -7.483 5.517 19.181 1.00 96.50 98 GLU A O 1
ATOM 770 N N . LEU A 1 99 ? -5.610 6.235 18.177 1.00 95.19 99 LEU A N 1
ATOM 771 C CA . LEU A 1 99 ? -6.214 6.300 16.846 1.00 95.19 99 LEU A CA 1
ATOM 772 C C . LEU A 1 99 ? -6.570 4.895 16.366 1.00 95.19 99 LEU A C 1
ATOM 774 O O . LEU A 1 99 ? -7.684 4.690 15.890 1.00 95.19 99 LEU A O 1
ATOM 778 N N . TYR A 1 100 ? -5.659 3.938 16.547 1.00 96.19 100 TYR A N 1
ATOM 779 C CA . TYR A 1 100 ? -5.892 2.546 16.187 1.00 96.19 100 TYR A CA 1
ATOM 780 C C . TYR A 1 100 ? -7.118 1.969 16.907 1.00 96.19 100 TYR A C 1
ATOM 782 O O . TYR A 1 100 ? -7.988 1.379 16.263 1.00 96.19 100 TYR A O 1
ATOM 790 N N . GLN A 1 101 ? -7.255 2.215 18.215 1.00 96.62 101 GLN A N 1
ATOM 791 C CA . GLN A 1 101 ? -8.424 1.786 18.989 1.00 96.62 101 GLN A CA 1
ATOM 792 C C . GLN A 1 101 ? -9.725 2.407 18.465 1.00 96.62 101 GLN A C 1
ATOM 794 O O . GLN A 1 101 ? -10.711 1.692 18.272 1.00 96.62 101 GLN A O 1
ATOM 799 N N . ARG A 1 102 ? -9.739 3.720 18.189 1.00 96.50 102 ARG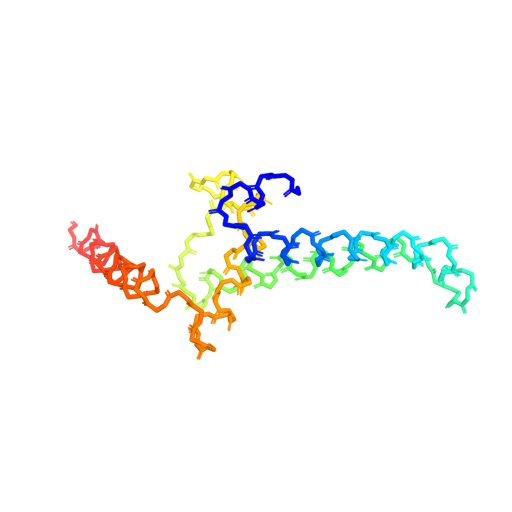 A N 1
ATOM 800 C CA . ARG A 1 102 ? -10.927 4.405 17.648 1.00 96.50 102 ARG A CA 1
ATOM 801 C C . ARG A 1 102 ? -11.326 3.867 16.275 1.00 96.50 102 ARG A C 1
ATOM 803 O O . ARG A 1 102 ? -12.497 3.556 16.067 1.00 96.50 102 ARG A O 1
ATOM 810 N N . VAL A 1 103 ? -10.365 3.739 15.359 1.00 94.31 103 VAL A N 1
ATOM 811 C CA . VAL A 1 103 ? -10.605 3.252 13.990 1.00 94.31 103 VAL A CA 1
ATOM 812 C C . VAL A 1 103 ? -11.075 1.801 14.010 1.00 94.31 103 VAL A C 1
ATOM 814 O O . VAL A 1 103 ? -12.068 1.481 13.365 1.00 94.31 103 VAL A O 1
ATOM 817 N N . THR A 1 104 ? -10.438 0.941 14.806 1.00 94.88 104 THR A N 1
ATOM 818 C CA . THR A 1 104 ? -10.822 -0.474 14.932 1.00 94.88 104 THR A CA 1
ATOM 819 C C . THR A 1 104 ? -12.230 -0.624 15.493 1.00 94.88 104 THR A C 1
ATOM 821 O O . THR A 1 104 ? -13.041 -1.365 14.937 1.00 94.88 104 THR A O 1
ATOM 824 N N . LYS A 1 105 ? -12.557 0.126 16.553 1.00 96.69 105 LYS A N 1
ATOM 825 C CA . LYS A 1 105 ? -13.907 0.141 17.124 1.00 96.69 105 LYS A CA 1
ATOM 826 C C . LYS A 1 105 ? -14.939 0.572 16.079 1.00 96.69 105 LYS A C 1
ATOM 828 O O . LYS A 1 105 ? -15.967 -0.083 15.928 1.00 96.69 105 LYS A O 1
ATOM 833 N N . GLN A 1 106 ? -14.658 1.639 15.330 1.00 95.81 106 GLN A N 1
ATOM 834 C CA . GLN A 1 106 ? -15.565 2.114 14.286 1.00 95.81 106 GLN A CA 1
ATOM 835 C C . GLN A 1 106 ? -15.715 1.099 13.145 1.00 95.81 106 GLN A C 1
ATOM 837 O O . GLN A 1 106 ? -16.829 0.851 12.687 1.00 95.81 106 GLN A O 1
ATOM 842 N N . ALA A 1 107 ? -14.622 0.469 12.714 1.00 92.75 107 ALA A N 1
ATOM 843 C CA . ALA A 1 107 ? -14.649 -0.561 11.684 1.00 92.75 107 ALA A CA 1
ATOM 844 C C . ALA A 1 107 ? -15.517 -1.754 12.113 1.00 92.75 107 ALA A C 1
ATOM 846 O O . ALA A 1 107 ? -16.360 -2.203 11.339 1.00 92.75 107 ALA A O 1
ATOM 847 N N . GLN A 1 108 ? -15.384 -2.221 13.359 1.00 94.94 108 GLN A N 1
ATOM 848 C CA . GLN A 1 108 ? -16.213 -3.298 13.911 1.00 94.94 108 GLN A CA 1
ATOM 849 C C . GLN A 1 108 ? -17.707 -2.947 13.894 1.00 94.94 108 GLN A C 1
ATOM 851 O O . GLN A 1 108 ? -18.517 -3.757 13.439 1.00 94.94 108 GLN A O 1
ATOM 856 N N . LEU A 1 109 ? -18.068 -1.731 14.318 1.00 95.81 109 LEU A N 1
ATOM 857 C CA . LEU A 1 109 ? -19.450 -1.243 14.260 1.00 95.81 109 LEU A CA 1
ATOM 858 C C . LEU A 1 109 ? -19.977 -1.211 12.819 1.00 95.81 109 LEU A C 1
ATOM 860 O O . LEU A 1 109 ? -21.072 -1.705 12.551 1.00 95.81 109 LEU A O 1
ATOM 864 N N . ASN A 1 110 ? -19.176 -0.715 11.874 1.00 92.00 110 ASN A N 1
ATOM 865 C CA . ASN A 1 110 ? -19.544 -0.680 10.458 1.00 92.00 110 ASN A CA 1
ATOM 866 C C . ASN A 1 110 ? -19.776 -2.093 9.896 1.00 92.00 110 ASN A C 1
ATOM 868 O O . ASN A 1 110 ? -20.715 -2.303 9.129 1.00 92.00 110 ASN A O 1
ATOM 872 N N . VAL A 1 111 ? -18.970 -3.084 10.301 1.00 90.88 111 VAL A N 1
ATOM 873 C CA . VAL A 1 111 ? -19.168 -4.487 9.898 1.00 90.88 111 VAL A CA 1
ATOM 874 C C . VAL A 1 111 ? -20.469 -5.062 10.455 1.00 90.88 111 VAL A C 1
ATOM 876 O O . VAL A 1 111 ? -21.169 -5.768 9.730 1.00 90.88 111 VAL A O 1
ATOM 879 N N . VAL A 1 112 ? -20.797 -4.786 11.719 1.00 93.88 112 VAL A N 1
ATOM 880 C CA . VAL A 1 112 ? -22.050 -5.249 12.336 1.00 93.88 112 VAL A CA 1
ATOM 881 C C . VAL A 1 112 ? -23.251 -4.651 11.604 1.00 93.88 112 VAL A C 1
ATOM 883 O O . VAL A 1 112 ? -24.131 -5.396 11.175 1.00 93.88 112 VAL A O 1
ATOM 886 N N . ASN A 1 113 ? -23.240 -3.337 11.367 1.00 92.06 113 ASN A N 1
ATOM 887 C CA . ASN A 1 113 ? -24.311 -2.637 10.655 1.00 92.06 113 ASN A CA 1
ATOM 888 C C . ASN A 1 113 ? -24.489 -3.159 9.221 1.00 92.06 113 ASN A C 1
ATOM 890 O O . ASN A 1 113 ? -25.613 -3.405 8.792 1.00 92.06 113 ASN A O 1
ATOM 894 N N . PHE A 1 114 ? -23.389 -3.403 8.503 1.00 87.62 114 PHE A N 1
ATOM 895 C CA . PHE A 1 114 ? -23.423 -3.976 7.154 1.00 87.62 114 PHE A CA 1
ATOM 896 C C . PHE A 1 114 ? -23.996 -5.399 7.116 1.00 87.62 114 PHE A C 1
ATOM 898 O O . PHE A 1 114 ? -24.649 -5.786 6.151 1.00 87.62 114 PHE A O 1
ATOM 905 N N . LYS A 1 115 ? -23.740 -6.213 8.146 1.00 88.44 115 LYS A N 1
ATOM 906 C CA . LYS A 1 115 ? -24.341 -7.550 8.246 1.00 88.44 115 LYS A CA 1
ATOM 907 C C . LYS A 1 115 ? -25.835 -7.460 8.550 1.00 88.44 115 LYS A C 1
ATOM 909 O O . LYS A 1 115 ? -26.603 -8.198 7.948 1.00 88.44 115 LYS A O 1
ATOM 914 N N . ALA A 1 116 ? -26.240 -6.555 9.440 1.00 91.19 116 ALA A N 1
ATOM 915 C CA . ALA A 1 116 ? -27.645 -6.352 9.782 1.00 91.19 116 ALA A CA 1
ATOM 916 C C . ALA A 1 116 ? -28.475 -5.890 8.573 1.00 91.19 116 ALA A C 1
ATOM 918 O O . ALA A 1 116 ? -29.559 -6.419 8.348 1.00 91.19 116 ALA A O 1
ATOM 919 N N . SER A 1 117 ? -27.945 -4.979 7.748 1.00 87.12 117 SER A N 1
ATOM 920 C CA . SER A 1 117 ? -28.642 -4.479 6.554 1.00 87.12 117 SER A CA 1
ATOM 921 C C . SER A 1 117 ? -28.812 -5.506 5.430 1.00 87.12 117 SER A C 1
ATOM 923 O O . SER A 1 117 ? -29.574 -5.252 4.506 1.00 87.12 117 SER A O 1
ATOM 925 N N . LYS A 1 118 ? -28.113 -6.649 5.483 1.00 78.25 118 LYS A N 1
ATOM 926 C CA . LYS A 1 118 ? -28.285 -7.764 4.536 1.00 78.25 118 LYS A CA 1
ATOM 927 C C . LYS A 1 118 ? -29.316 -8.806 4.980 1.00 78.25 118 LYS A C 1
ATOM 929 O O . LYS A 1 118 ? -29.637 -9.685 4.186 1.00 78.25 118 LYS A O 1
ATOM 934 N N . THR A 1 119 ? -29.751 -8.766 6.239 1.00 72.56 119 THR A N 1
ATOM 935 C CA . THR A 1 119 ? -30.682 -9.751 6.824 1.00 72.56 119 THR A CA 1
ATOM 936 C C . THR A 1 119 ? -32.140 -9.271 6.785 1.00 72.56 119 THR A C 1
ATOM 938 O O . THR A 1 119 ? -33.043 -10.082 6.978 1.00 72.56 119 THR A O 1
ATOM 941 N N . LEU A 1 120 ? -32.362 -7.975 6.542 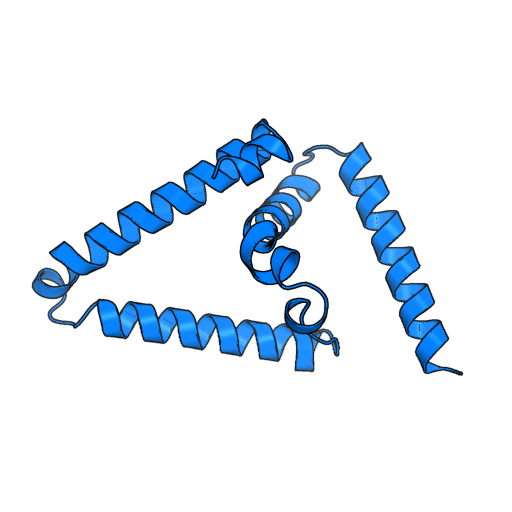1.00 53.47 120 LEU A N 1
ATOM 942 C CA . LEU A 1 120 ? -33.665 -7.367 6.239 1.00 53.47 120 LEU A CA 1
ATOM 943 C C . LEU A 1 120 ? -33.941 -7.429 4.733 1.00 53.47 120 LEU A C 1
ATOM 945 O O . LEU A 1 120 ? -35.121 -7.628 4.379 1.00 53.47 120 LEU A O 1
#

Organism: Hyaloperonospora arabidopsidis (strain Emoy2) (NCBI:txid559515)

Foldseek 3Di:
DVVLCVVPVPLSVVLVVVVVVVVVVLVCCQPPVCVVVVHRSVVVVVVVVVVVVVVVCCCQCPVVVHDPCVVVDVCCVPPVVSSVVSCVVVQVVPPPVVVVVVVVVVVVVVVVVVVVVVVD